Protein AF-A0A257RHL5-F1 (afdb_monomer)

Solvent-accessible surface area (backbone atoms only — not comparable to full-atom values): 8278 Å² total; per-residue (Å²): 122,71,71,65,56,57,58,52,54,55,53,55,52,57,60,58,59,54,59,62,61,67,46,46,64,57,52,48,50,58,66,64,52,65,95,52,102,82,65,62,57,74,80,52,52,88,47,74,64,45,45,52,52,38,52,51,51,53,49,52,54,50,54,51,48,66,54,49,52,60,54,51,50,54,49,52,49,50,56,67,56,67,31,90,92,46,96,53,95,79,71,92,79,78,81,83,51,71,72,58,49,51,52,67,51,46,54,56,51,54,52,50,54,54,50,50,52,54,49,56,55,48,54,54,46,67,28,87,91,62,44,59,65,75,74,77,119

Mean predicted aligned error: 13.71 Å

Foldseek 3Di:
DVVVVVVVVVVVVVVVVVVVVVCVVVVVVVVVVPPDPPPCCLCVQPDLLSVLSNVLVVVVVVLVCVLCVVVVVVVVCVCVAPDPVDPDDDDPPPDDDPVVVCVVVVSVVVSVVVVVVSVVVSCQCNPPVDHPSVVPD

pLDDT: mean 77.29, std 13.41, range [47.09, 94.44]

Radius of gyration: 25.91 Å; Cα contacts (8 Å, |Δi|>4): 36; chains: 1; bounding box: 52×20×88 Å

Secondary structure (DSSP, 8-state):
-HHHHHHHHHHHHHHHHHHHHTTHHHHHHHHHS-S-TT--TTTS--SHHHHHHHHHHHHHHHHHHHHHHHHHHHHHHHHHHS-TTS-----TT----HHHHHHHHHHHHHHHHHHHHHHHHHHHHS-TTS-TTTS--

Structure (mmCIF, N/CA/C/O backbone):
data_AF-A0A257RHL5-F1
#
_entry.id   AF-A0A257RHL5-F1
#
loop_
_atom_site.group_PDB
_atom_site.id
_atom_site.type_symbol
_atom_site.label_atom_id
_atom_site.label_alt_id
_atom_site.label_comp_id
_atom_site.label_asym_id
_atom_site.label_entity_id
_atom_site.label_seq_id
_atom_site.pdbx_PDB_ins_code
_atom_site.Cartn_x
_atom_site.Cartn_y
_atom_site.Cartn_z
_atom_site.occupancy
_atom_site.B_iso_or_equiv
_atom_site.auth_seq_id
_atom_site.auth_comp_id
_atom_site.auth_asym_id
_atom_site.auth_atom_id
_atom_site.pdbx_PDB_model_num
ATOM 1 N N . MET A 1 1 ? 12.715 -10.938 57.419 1.00 56.38 1 MET A N 1
ATOM 2 C CA . MET A 1 1 ? 13.508 -9.875 56.751 1.00 56.38 1 MET A CA 1
ATOM 3 C C . MET A 1 1 ? 14.311 -10.375 55.539 1.00 56.38 1 MET A C 1
ATOM 5 O O . MET A 1 1 ? 14.366 -9.670 54.542 1.00 56.38 1 MET A O 1
ATOM 9 N N . ILE A 1 2 ? 14.862 -11.597 55.560 1.00 54.56 2 ILE A N 1
ATOM 10 C CA . ILE A 1 2 ? 15.719 -12.144 54.482 1.00 54.56 2 ILE A CA 1
ATOM 11 C C . ILE A 1 2 ? 14.941 -12.505 53.188 1.00 54.56 2 ILE A C 1
ATOM 13 O O . ILE A 1 2 ? 15.461 -12.333 52.089 1.00 54.56 2 ILE A O 1
ATOM 17 N N . ALA A 1 3 ? 13.667 -12.911 53.280 1.00 54.69 3 ALA A N 1
ATOM 18 C CA . ALA A 1 3 ? 12.858 -13.312 52.114 1.00 54.69 3 ALA A CA 1
ATOM 19 C C . ALA A 1 3 ? 12.459 -12.151 51.172 1.00 54.69 3 ALA A C 1
ATOM 21 O O . ALA A 1 3 ? 12.330 -12.341 49.965 1.00 54.69 3 ALA A O 1
ATOM 22 N N . ILE A 1 4 ? 12.313 -10.930 51.700 1.00 56.59 4 ILE A N 1
ATOM 23 C CA . ILE A 1 4 ? 11.889 -9.749 50.921 1.00 56.59 4 ILE A CA 1
ATOM 24 C C . ILE A 1 4 ? 13.047 -9.227 50.044 1.00 56.59 4 ILE A C 1
ATOM 26 O O . ILE A 1 4 ? 12.828 -8.733 48.938 1.00 56.59 4 ILE A O 1
ATOM 30 N N . LEU A 1 5 ? 14.295 -9.408 50.495 1.00 58.12 5 LEU A N 1
ATOM 31 C CA . LEU A 1 5 ? 15.512 -9.023 49.766 1.00 58.12 5 LEU A CA 1
ATOM 32 C C . LEU A 1 5 ? 15.773 -9.904 48.529 1.00 58.12 5 LEU A C 1
ATOM 34 O O . LEU A 1 5 ? 16.202 -9.396 47.493 1.00 58.12 5 LEU A O 1
ATOM 38 N N . GLN A 1 6 ? 15.442 -11.196 48.591 1.00 58.38 6 GLN A N 1
ATOM 39 C CA . GLN A 1 6 ? 15.621 -12.139 47.475 1.00 58.38 6 GLN A CA 1
ATOM 40 C C . GLN A 1 6 ? 14.644 -11.880 46.313 1.00 58.38 6 GLN A C 1
ATOM 42 O O . GLN A 1 6 ? 15.018 -11.976 45.141 1.00 58.38 6 GLN A O 1
ATOM 47 N N . LEU A 1 7 ? 13.401 -11.493 46.620 1.00 57.69 7 LEU A N 1
ATOM 48 C CA . LEU A 1 7 ? 12.383 -11.188 45.606 1.00 57.69 7 LEU A CA 1
ATOM 49 C C . LEU A 1 7 ? 12.680 -9.882 44.860 1.00 57.69 7 LEU A C 1
ATOM 51 O O . LEU A 1 7 ? 12.508 -9.809 43.642 1.00 57.69 7 LEU A O 1
ATOM 55 N N . ARG A 1 8 ? 13.202 -8.873 45.566 1.00 56.66 8 ARG A N 1
ATOM 56 C CA . ARG A 1 8 ? 13.597 -7.596 44.960 1.00 56.66 8 ARG A CA 1
ATOM 57 C C . ARG A 1 8 ? 14.805 -7.751 44.029 1.00 56.66 8 ARG A C 1
ATOM 59 O O . ARG A 1 8 ? 14.764 -7.270 42.901 1.00 56.66 8 ARG A O 1
ATOM 66 N N . HIS A 1 9 ? 15.807 -8.538 44.425 1.00 52.72 9 HIS A N 1
ATOM 67 C CA . HIS A 1 9 ? 16.987 -8.801 43.595 1.00 52.72 9 HIS A CA 1
ATOM 68 C C . HIS A 1 9 ? 16.662 -9.573 42.295 1.00 52.72 9 HIS A C 1
ATOM 70 O O . HIS A 1 9 ? 17.236 -9.288 41.241 1.00 52.72 9 HIS A O 1
ATOM 76 N N . ARG A 1 10 ? 15.691 -10.506 42.313 1.00 57.03 10 ARG A N 1
ATOM 77 C CA . ARG A 1 10 ? 15.211 -11.178 41.083 1.00 57.03 10 ARG A CA 1
ATOM 78 C C . ARG A 1 10 ? 14.494 -10.226 40.118 1.00 57.03 10 ARG A C 1
ATOM 80 O O . ARG A 1 10 ? 14.669 -10.357 38.904 1.00 57.03 10 ARG A O 1
ATOM 87 N N . ALA A 1 11 ? 13.717 -9.273 40.634 1.00 54.94 11 ALA A N 1
ATOM 88 C CA . ALA A 1 11 ? 13.010 -8.287 39.816 1.00 54.94 11 ALA A CA 1
ATOM 89 C C . ALA A 1 11 ? 13.977 -7.295 39.137 1.00 54.94 11 ALA A C 1
ATOM 91 O O . ALA A 1 11 ? 13.811 -6.973 37.957 1.00 54.94 11 ALA A O 1
ATOM 92 N N . ASP A 1 12 ? 15.035 -6.880 39.839 1.00 54.09 12 ASP A N 1
ATOM 93 C CA . ASP A 1 12 ? 16.049 -5.962 39.306 1.00 54.09 12 ASP A CA 1
ATOM 94 C C . ASP A 1 12 ? 16.937 -6.612 38.228 1.00 54.09 12 ASP A C 1
ATOM 96 O O . ASP A 1 12 ? 17.341 -5.946 37.269 1.00 54.09 12 ASP A O 1
ATOM 100 N N . PHE A 1 13 ? 17.187 -7.924 38.313 1.00 56.88 13 PHE A N 1
ATOM 101 C CA . PHE A 1 13 ? 17.924 -8.663 37.281 1.00 56.88 13 PHE A CA 1
ATOM 102 C C . PHE A 1 13 ? 17.140 -8.791 35.964 1.00 56.88 13 PHE A C 1
ATOM 104 O O . PHE A 1 13 ? 17.688 -8.548 34.885 1.00 56.88 13 PHE A O 1
ATOM 111 N N . MET A 1 14 ? 15.839 -9.096 36.036 1.00 56.75 14 MET A N 1
ATOM 112 C CA . MET A 1 14 ? 14.961 -9.139 34.855 1.00 56.75 14 MET A CA 1
ATOM 113 C C . MET A 1 14 ? 14.808 -7.757 34.198 1.00 56.75 14 MET A C 1
ATOM 115 O O . MET A 1 14 ? 14.739 -7.652 32.973 1.00 56.75 14 MET A O 1
ATOM 119 N N . ARG A 1 15 ? 14.836 -6.673 34.986 1.00 59.56 15 ARG A N 1
ATOM 120 C CA . ARG A 1 15 ? 14.746 -5.291 34.484 1.00 59.56 15 ARG A CA 1
ATOM 121 C C . ARG A 1 15 ? 15.999 -4.841 33.720 1.00 59.56 15 ARG A C 1
ATOM 123 O O . ARG A 1 15 ? 15.882 -4.072 32.768 1.00 59.56 15 ARG A O 1
ATOM 130 N N . ARG A 1 16 ? 17.185 -5.345 34.089 1.00 54.00 16 ARG A N 1
ATOM 131 C CA . ARG A 1 16 ? 18.469 -5.035 33.424 1.00 54.00 16 ARG A CA 1
ATOM 132 C C . ARG A 1 16 ? 18.675 -5.807 32.113 1.00 54.00 16 ARG A C 1
ATOM 134 O O . ARG A 1 16 ? 19.255 -5.254 31.182 1.00 54.00 16 ARG A O 1
ATOM 141 N N . ARG A 1 17 ? 18.133 -7.027 31.982 1.00 55.09 17 ARG A N 1
ATOM 142 C CA . ARG A 1 17 ? 18.184 -7.817 30.729 1.00 55.09 17 ARG A CA 1
ATOM 143 C C . ARG A 1 17 ? 17.308 -7.255 29.596 1.00 55.09 17 ARG A C 1
ATOM 145 O O . ARG A 1 17 ? 17.635 -7.441 28.429 1.00 55.09 17 ARG A O 1
ATOM 152 N N . CYS A 1 18 ? 16.258 -6.494 29.918 1.00 54.09 18 CYS A N 1
ATOM 153 C CA . CYS A 1 18 ? 15.406 -5.809 28.933 1.00 54.09 18 CYS A CA 1
ATOM 154 C C . CYS A 1 18 ? 16.079 -4.625 28.212 1.00 54.09 18 CYS A C 1
ATOM 156 O O . CYS A 1 18 ? 15.573 -4.189 27.181 1.00 54.09 18 CYS A O 1
ATOM 158 N N . GLY A 1 19 ? 17.192 -4.083 28.723 1.00 57.03 19 GLY A N 1
ATOM 159 C CA . GLY A 1 19 ? 17.893 -2.959 28.084 1.00 57.03 19 GLY A CA 1
ATOM 160 C C . GLY A 1 19 ? 18.585 -3.354 26.776 1.00 57.03 19 GLY A C 1
ATOM 161 O O . GLY A 1 19 ? 18.489 -2.637 25.786 1.00 57.03 19 GLY A O 1
ATOM 162 N N . TRP A 1 20 ? 19.206 -4.537 26.750 1.00 58.25 20 TRP A N 1
ATOM 163 C CA . TRP A 1 20 ? 19.863 -5.087 25.559 1.00 58.25 20 TRP A CA 1
ATOM 164 C C . TRP A 1 20 ? 18.865 -5.577 24.499 1.00 58.25 20 TRP A C 1
ATOM 166 O O . TRP A 1 20 ? 19.109 -5.410 23.308 1.00 58.25 20 TRP A O 1
ATOM 176 N N . LEU A 1 21 ? 17.691 -6.082 24.906 1.00 63.66 21 LEU A N 1
ATOM 177 C CA . LEU A 1 21 ? 16.620 -6.448 23.966 1.00 63.66 21 LEU A CA 1
ATOM 178 C C . LEU A 1 21 ? 16.022 -5.241 23.218 1.00 63.66 21 LEU A C 1
ATOM 180 O O . LEU A 1 21 ? 15.467 -5.418 22.138 1.00 63.66 21 LEU A O 1
ATOM 184 N N . ARG A 1 22 ? 16.147 -4.015 23.747 1.00 65.44 22 ARG A N 1
ATOM 185 C CA . ARG A 1 22 ? 15.687 -2.789 23.062 1.00 65.44 22 ARG A CA 1
ATOM 186 C C . ARG A 1 22 ? 16.585 -2.368 21.900 1.00 65.44 22 ARG A C 1
ATOM 188 O O . ARG A 1 22 ? 16.122 -1.651 21.022 1.00 65.44 22 ARG A O 1
ATOM 195 N N . LEU A 1 23 ? 17.842 -2.815 21.887 1.00 70.56 23 LEU A N 1
ATOM 196 C CA . LEU A 1 23 ? 18.796 -2.557 20.803 1.00 70.56 23 LEU A CA 1
ATOM 197 C C . LEU A 1 23 ? 18.750 -3.642 19.721 1.00 70.56 23 LEU A C 1
ATOM 199 O O . LEU A 1 23 ? 19.196 -3.401 18.605 1.00 70.56 23 LEU A O 1
ATOM 203 N N . LEU A 1 24 ? 18.154 -4.800 20.024 1.00 79.19 24 LEU A N 1
ATOM 204 C CA . LEU A 1 24 ? 17.931 -5.892 19.080 1.00 79.19 24 LEU A CA 1
ATOM 205 C C . LEU A 1 24 ? 17.251 -5.445 17.769 1.00 79.19 24 LEU A C 1
ATOM 207 O O . LEU A 1 24 ? 17.784 -5.789 16.721 1.00 79.19 24 LEU A O 1
ATOM 211 N N . PRO A 1 25 ? 16.149 -4.660 17.760 1.00 78.62 25 PRO A N 1
ATOM 212 C CA . PRO A 1 25 ? 15.541 -4.212 16.505 1.00 78.62 25 PRO A CA 1
ATOM 213 C C . PRO A 1 25 ? 16.447 -3.262 15.715 1.00 78.62 25 PRO A C 1
ATOM 215 O O . PRO A 1 25 ? 16.432 -3.298 14.491 1.00 78.62 25 PRO A O 1
ATOM 218 N N . LEU A 1 26 ? 17.267 -2.448 16.391 1.00 76.31 26 LEU A N 1
ATOM 219 C CA . LEU A 1 26 ? 18.197 -1.519 15.743 1.00 76.31 26 LEU A CA 1
ATOM 220 C C . LEU A 1 26 ? 19.398 -2.256 15.134 1.00 76.31 26 LEU A C 1
ATOM 222 O O . LEU A 1 26 ? 19.813 -1.948 14.022 1.00 76.31 26 LEU A O 1
ATOM 226 N N . ALA A 1 27 ? 19.910 -3.273 15.830 1.00 78.50 27 ALA A N 1
ATOM 227 C CA . ALA A 1 27 ? 20.927 -4.177 15.309 1.00 78.50 27 ALA A CA 1
ATOM 228 C C . ALA A 1 27 ? 20.382 -5.004 14.135 1.00 78.50 27 ALA A C 1
ATOM 230 O O . ALA A 1 27 ? 21.065 -5.145 13.126 1.00 78.50 27 ALA A O 1
ATOM 231 N N . LEU A 1 28 ? 19.135 -5.484 14.223 1.00 77.94 28 LEU A N 1
ATOM 232 C CA . LEU A 1 28 ? 18.470 -6.197 13.132 1.00 77.94 28 LEU A CA 1
ATOM 233 C C . LEU A 1 28 ? 18.269 -5.288 11.914 1.00 77.94 28 LEU A C 1
ATOM 235 O O . LEU A 1 28 ? 18.526 -5.728 10.806 1.00 77.94 28 LEU A O 1
ATOM 239 N N . LEU A 1 29 ? 17.879 -4.022 12.108 1.00 75.06 29 LEU A N 1
ATOM 240 C CA . LEU A 1 29 ? 17.774 -3.011 11.047 1.00 75.06 29 LEU A CA 1
ATOM 241 C C . LEU A 1 29 ? 19.133 -2.691 10.409 1.00 75.06 29 LEU A C 1
ATOM 243 O O . LEU A 1 29 ? 19.194 -2.524 9.197 1.00 75.06 29 LEU A O 1
ATOM 247 N N . ALA A 1 30 ? 20.215 -2.652 11.191 1.00 73.19 30 ALA A N 1
ATOM 248 C CA . ALA A 1 30 ? 21.577 -2.470 10.682 1.00 73.19 30 ALA A CA 1
ATOM 249 C C . ALA A 1 30 ? 22.109 -3.714 9.937 1.00 73.19 30 ALA A C 1
ATOM 251 O O . ALA A 1 30 ? 22.899 -3.596 9.006 1.00 73.19 30 ALA A O 1
ATOM 252 N N . LEU A 1 31 ? 21.652 -4.911 10.316 1.00 70.56 31 LEU A N 1
ATOM 253 C CA . LEU A 1 31 ? 21.904 -6.161 9.589 1.00 70.56 31 LEU A CA 1
ATOM 254 C C . LEU A 1 31 ? 21.032 -6.275 8.322 1.00 70.56 31 LEU A C 1
ATOM 256 O O . LEU A 1 31 ? 21.464 -6.871 7.339 1.00 70.56 31 LEU A O 1
ATOM 260 N N . LEU A 1 32 ? 19.826 -5.691 8.330 1.00 66.62 32 LEU A N 1
ATOM 261 C CA . LEU A 1 32 ? 18.912 -5.627 7.182 1.00 66.62 32 LEU A CA 1
ATOM 262 C C . LEU A 1 32 ? 19.253 -4.490 6.210 1.00 66.62 32 LEU A C 1
ATOM 264 O O . LEU A 1 32 ? 18.862 -4.553 5.043 1.00 66.62 32 LEU A O 1
ATOM 268 N N . SER A 1 33 ? 19.984 -3.461 6.654 1.00 67.06 33 SER A N 1
ATOM 269 C CA . SER A 1 33 ? 20.619 -2.493 5.763 1.00 67.06 33 SER A CA 1
ATOM 270 C C . SER A 1 33 ? 21.769 -3.199 5.056 1.00 67.06 33 SER A C 1
ATOM 272 O O . SER A 1 33 ? 22.909 -3.166 5.514 1.00 67.06 33 SER A O 1
ATOM 274 N N . GLY A 1 34 ? 21.439 -3.924 3.984 1.00 59.66 34 GLY A N 1
ATOM 275 C CA . GLY A 1 34 ? 22.384 -4.725 3.217 1.00 59.66 34 GLY A CA 1
ATOM 276 C C . GLY A 1 34 ? 23.665 -3.941 2.955 1.00 59.66 34 GLY A C 1
ATOM 277 O O . GLY A 1 34 ? 23.627 -2.850 2.386 1.00 59.66 34 GLY A O 1
ATOM 278 N N . CYS A 1 35 ? 24.800 -4.474 3.407 1.00 65.81 35 CYS A N 1
ATOM 279 C CA . CYS A 1 35 ? 26.110 -3.879 3.185 1.00 65.81 35 CYS A CA 1
ATOM 280 C C . CYS A 1 35 ? 26.380 -3.754 1.682 1.00 65.81 35 CYS A C 1
ATOM 282 O O . CYS A 1 35 ? 26.895 -4.680 1.066 1.00 65.81 35 CYS A O 1
ATOM 284 N N . SER A 1 36 ? 26.036 -2.621 1.074 1.00 53.19 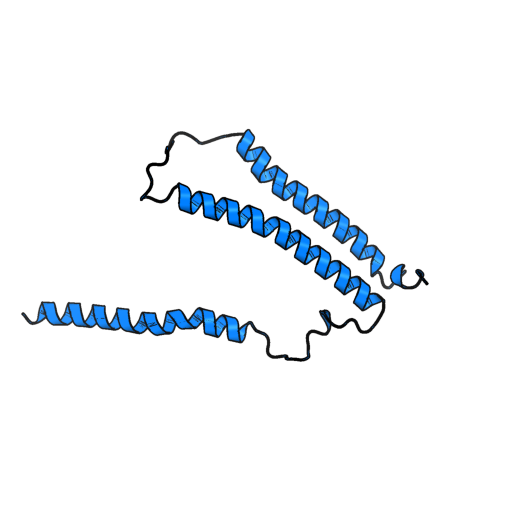36 SER A N 1
ATOM 285 C CA . SER A 1 36 ? 26.554 -2.244 -0.238 1.00 53.19 36 SER A CA 1
ATOM 286 C C . SER A 1 36 ? 26.264 -0.779 -0.549 1.00 53.19 36 SER A C 1
ATOM 288 O O . SER A 1 36 ? 25.275 -0.433 -1.187 1.00 53.19 36 SER A O 1
ATOM 290 N N . GLY A 1 37 ? 27.205 0.100 -0.208 1.00 59.41 37 GLY A N 1
ATOM 291 C CA . GLY A 1 37 ? 27.240 1.479 -0.709 1.00 59.41 37 GLY A CA 1
ATOM 292 C C . GLY A 1 37 ? 27.430 1.606 -2.234 1.00 59.41 37 GLY A C 1
ATOM 293 O O . GLY A 1 37 ? 27.832 2.666 -2.690 1.00 59.41 37 GLY A O 1
ATOM 294 N N . HIS A 1 38 ? 27.197 0.544 -3.026 1.00 51.81 38 HIS A N 1
ATOM 295 C CA . HIS A 1 38 ? 27.431 0.523 -4.477 1.00 51.81 38 HIS A CA 1
ATOM 296 C C . HIS A 1 38 ? 26.723 -0.622 -5.260 1.00 51.81 38 HIS A C 1
ATOM 298 O O . HIS A 1 38 ? 26.970 -0.773 -6.453 1.00 51.81 38 HIS A O 1
ATOM 304 N N . GLN A 1 39 ? 25.878 -1.482 -4.657 1.00 55.78 39 GLN A N 1
ATOM 305 C CA . GLN A 1 39 ? 25.363 -2.692 -5.353 1.00 55.78 39 GLN A CA 1
ATOM 306 C C . GLN A 1 39 ? 23.841 -2.815 -5.492 1.00 55.78 39 GLN A C 1
ATOM 308 O O . GLN A 1 39 ? 23.342 -3.894 -5.807 1.00 55.78 39 GLN A O 1
ATOM 313 N N . LEU A 1 40 ? 23.083 -1.719 -5.410 1.00 64.31 40 LEU A N 1
ATOM 314 C CA . LEU A 1 40 ? 21.722 -1.721 -5.957 1.00 64.31 40 LEU A CA 1
ATOM 315 C C . LEU A 1 40 ? 21.779 -1.561 -7.488 1.00 64.31 40 LEU A C 1
ATOM 317 O O . LEU A 1 40 ? 21.347 -0.545 -8.030 1.00 64.31 40 LEU A O 1
ATOM 321 N N . ARG A 1 41 ? 22.291 -2.580 -8.201 1.00 65.94 41 ARG A N 1
ATOM 322 C CA . ARG A 1 41 ? 22.213 -2.664 -9.681 1.00 65.94 41 ARG A CA 1
ATOM 323 C C . ARG A 1 41 ? 20.766 -2.617 -10.179 1.00 65.94 41 ARG A C 1
ATOM 325 O O . ARG A 1 41 ? 20.505 -2.200 -11.293 1.00 65.94 41 ARG A O 1
ATOM 332 N N . LEU A 1 42 ? 19.813 -2.988 -9.326 1.00 67.62 42 LEU A N 1
ATOM 333 C CA . LEU A 1 42 ? 18.382 -2.852 -9.596 1.00 67.62 42 LEU A CA 1
ATOM 334 C C . LEU A 1 42 ? 17.937 -1.388 -9.762 1.00 67.62 42 LEU A C 1
ATOM 336 O O . LEU A 1 42 ? 16.966 -1.146 -10.468 1.00 67.62 42 LEU A O 1
ATOM 340 N N . LEU A 1 43 ? 18.620 -0.429 -9.118 1.00 74.50 43 LEU A N 1
ATOM 341 C CA . LEU A 1 43 ? 18.304 1.007 -9.191 1.00 74.50 43 LEU A CA 1
ATOM 342 C C . LEU A 1 43 ? 19.177 1.766 -10.208 1.00 74.50 43 LEU A C 1
ATOM 344 O O . LEU A 1 43 ? 18.874 2.915 -10.517 1.00 74.50 43 LEU A O 1
ATOM 348 N N . HIS A 1 44 ? 20.225 1.133 -10.744 1.00 79.31 44 HIS A N 1
ATOM 349 C CA . HIS A 1 44 ? 21.078 1.669 -11.810 1.00 79.31 44 HIS A CA 1
ATOM 350 C C . HIS A 1 44 ? 20.924 0.798 -13.064 1.00 79.31 44 HIS A C 1
ATOM 352 O O . HIS A 1 44 ? 21.596 -0.225 -13.183 1.00 79.31 44 HIS A O 1
ATOM 358 N N . PRO A 1 45 ? 20.001 1.146 -13.977 1.00 78.12 45 PRO A N 1
ATOM 359 C CA . PRO A 1 45 ? 19.688 0.292 -15.111 1.00 78.12 45 PRO A CA 1
ATOM 360 C C . PRO A 1 45 ? 20.783 0.348 -16.185 1.00 78.12 45 PRO A C 1
ATOM 362 O O . PRO A 1 45 ? 20.877 1.313 -16.941 1.00 78.12 45 PRO A O 1
ATOM 365 N N . ASP A 1 46 ? 21.542 -0.736 -16.322 1.00 77.81 46 ASP A N 1
ATOM 366 C CA . ASP A 1 46 ? 22.514 -0.931 -17.403 1.00 77.81 46 ASP A CA 1
ATOM 367 C C . ASP A 1 46 ? 21.807 -1.502 -18.656 1.00 77.81 46 ASP A C 1
ATOM 369 O O . ASP A 1 46 ? 21.930 -2.680 -18.992 1.00 77.81 46 ASP A O 1
ATOM 373 N N . GLY A 1 47 ? 20.984 -0.682 -19.326 1.00 82.75 47 GLY A N 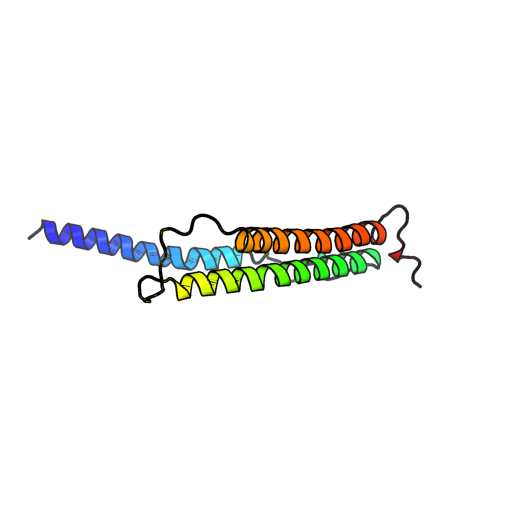1
ATOM 374 C CA . GLY A 1 47 ? 20.345 -1.010 -20.614 1.00 82.75 47 GLY A CA 1
ATOM 375 C C . GLY A 1 47 ? 18.835 -0.711 -20.711 1.00 82.75 47 GLY A C 1
ATOM 376 O O . GLY A 1 47 ? 18.169 -0.481 -19.700 1.00 82.75 47 GLY A O 1
ATOM 377 N N . PRO A 1 48 ? 18.249 -0.729 -21.929 1.00 79.44 48 PRO A N 1
ATOM 378 C CA . PRO A 1 48 ? 16.851 -0.329 -22.160 1.00 79.44 48 PRO A CA 1
ATOM 379 C C . PRO A 1 48 ? 15.822 -1.267 -21.503 1.00 79.44 48 PRO A C 1
ATOM 381 O O . PRO A 1 48 ? 14.778 -0.821 -21.021 1.00 79.44 48 PRO A O 1
ATOM 384 N N . ILE A 1 49 ? 16.131 -2.565 -21.428 1.00 80.25 49 ILE A N 1
ATOM 385 C CA . ILE A 1 49 ? 15.277 -3.564 -20.769 1.00 80.25 49 ILE A CA 1
ATOM 386 C C . ILE A 1 49 ? 15.332 -3.373 -19.246 1.00 80.25 49 ILE A C 1
ATOM 388 O O . ILE A 1 49 ? 14.290 -3.311 -18.599 1.00 80.25 49 ILE A O 1
ATOM 392 N N . ALA A 1 50 ? 16.531 -3.173 -18.684 1.00 82.00 50 ALA A N 1
ATOM 393 C CA . ALA A 1 50 ? 16.717 -2.901 -17.258 1.00 82.00 50 ALA A CA 1
ATOM 394 C C . ALA A 1 50 ? 15.991 -1.618 -16.813 1.00 82.00 50 ALA A C 1
ATOM 396 O O . ALA A 1 50 ? 15.375 -1.592 -15.747 1.00 82.00 50 ALA A O 1
ATOM 397 N N . ALA A 1 51 ? 15.987 -0.577 -17.653 1.00 83.19 51 ALA A N 1
ATOM 398 C CA . ALA A 1 51 ? 15.268 0.666 -17.379 1.00 83.19 51 ALA A CA 1
ATOM 399 C C . ALA A 1 51 ? 13.743 0.466 -17.329 1.00 83.19 51 ALA A C 1
ATOM 401 O O . ALA A 1 51 ? 13.064 1.056 -16.486 1.00 83.19 51 ALA A O 1
ATOM 402 N N . THR A 1 52 ? 13.202 -0.387 -18.201 1.00 83.56 52 THR A N 1
ATOM 403 C CA . THR A 1 52 ? 11.766 -0.705 -18.221 1.00 83.56 52 THR A CA 1
ATOM 404 C C . THR A 1 52 ? 11.366 -1.535 -17.000 1.00 83.56 52 THR A C 1
ATO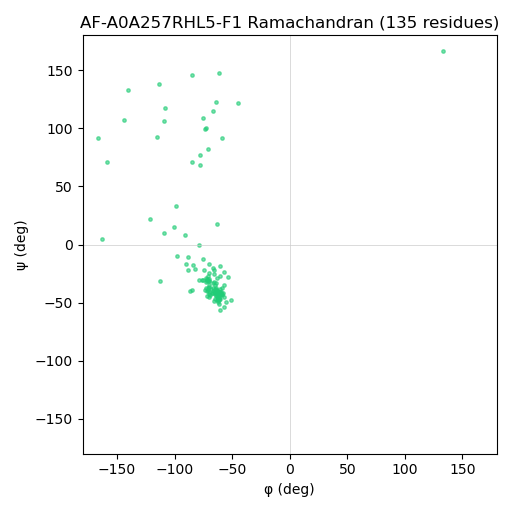M 406 O O . THR A 1 52 ? 10.369 -1.219 -16.352 1.00 83.56 52 THR A O 1
ATOM 409 N N . SER A 1 53 ? 12.181 -2.523 -16.617 1.00 84.31 53 SER A N 1
ATOM 410 C CA . SER A 1 53 ? 11.969 -3.317 -15.400 1.00 84.31 53 SER A CA 1
ATOM 411 C C . SER A 1 53 ? 12.002 -2.463 -14.130 1.00 84.31 53 SER A C 1
ATOM 413 O O . SER A 1 53 ? 11.150 -2.631 -13.263 1.00 84.31 53 SER A O 1
ATOM 415 N N . LEU A 1 54 ? 12.930 -1.502 -14.028 1.00 88.38 54 LEU A N 1
ATOM 416 C CA . LEU A 1 54 ? 12.987 -0.571 -12.895 1.00 88.38 54 LEU A CA 1
ATOM 417 C C . LEU A 1 54 ? 11.706 0.264 -12.800 1.00 88.38 54 LEU A C 1
ATOM 419 O O . LEU A 1 54 ? 11.138 0.388 -11.716 1.00 88.38 54 LEU A O 1
ATOM 423 N N . ARG A 1 55 ? 11.219 0.807 -13.925 1.00 87.56 55 ARG A N 1
ATOM 424 C CA . ARG A 1 55 ? 9.970 1.588 -13.953 1.00 87.56 55 ARG A CA 1
ATOM 425 C C . ARG A 1 55 ? 8.776 0.773 -13.460 1.00 87.56 55 ARG A C 1
ATOM 427 O O . ARG A 1 55 ? 7.998 1.291 -12.667 1.00 87.56 55 ARG A O 1
ATOM 434 N N . LEU A 1 56 ? 8.655 -0.482 -13.891 1.00 87.81 56 LEU A N 1
ATOM 435 C CA . LEU A 1 56 ? 7.598 -1.387 -13.430 1.00 87.81 56 LEU A CA 1
ATOM 436 C C . LEU A 1 56 ? 7.708 -1.656 -11.921 1.00 87.81 56 LEU A C 1
ATOM 438 O O . LEU A 1 56 ? 6.723 -1.496 -11.207 1.00 87.81 56 LEU A O 1
ATOM 442 N N . SER A 1 57 ? 8.911 -1.937 -11.412 1.00 89.25 57 SER A N 1
ATOM 443 C CA . SER A 1 57 ? 9.143 -2.134 -9.973 1.00 89.25 57 SER A CA 1
ATOM 444 C C . SER A 1 57 ? 8.789 -0.901 -9.136 1.00 89.25 57 SER A C 1
ATOM 446 O O . SER A 1 57 ? 8.203 -1.027 -8.063 1.00 89.25 57 SER A O 1
ATOM 448 N N . VAL A 1 58 ? 9.122 0.304 -9.611 1.00 90.75 58 VAL A N 1
ATOM 449 C CA . VAL A 1 58 ? 8.766 1.556 -8.921 1.00 90.75 58 VAL A CA 1
ATOM 450 C C . VAL A 1 58 ? 7.250 1.748 -8.884 1.00 90.75 58 VAL A C 1
ATOM 452 O O . VAL A 1 58 ? 6.719 2.146 -7.848 1.00 90.75 58 VAL A O 1
ATOM 455 N N . ILE A 1 59 ? 6.554 1.443 -9.983 1.00 89.62 59 ILE A N 1
ATOM 456 C CA . ILE A 1 59 ? 5.089 1.510 -10.051 1.00 89.62 59 ILE A CA 1
ATOM 457 C C . ILE A 1 59 ? 4.464 0.530 -9.049 1.00 89.62 59 ILE A C 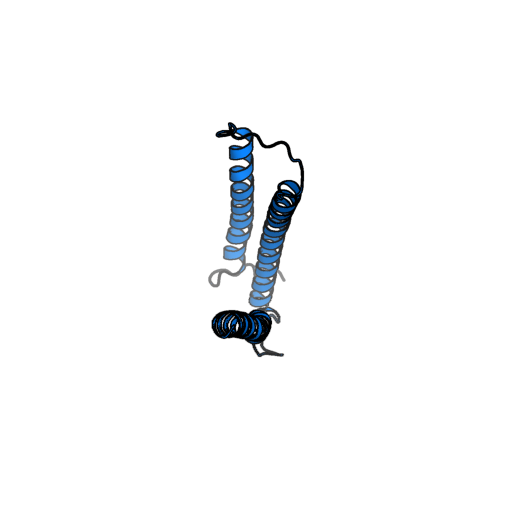1
ATOM 459 O O . ILE A 1 59 ? 3.613 0.945 -8.264 1.00 89.62 59 ILE A O 1
ATOM 463 N N . ASP A 1 60 ? 4.921 -0.722 -9.003 1.00 88.44 60 ASP A N 1
ATOM 464 C CA . ASP A 1 60 ? 4.394 -1.736 -8.080 1.00 88.44 60 ASP A CA 1
ATOM 465 C C . ASP A 1 60 ? 4.598 -1.345 -6.612 1.00 88.44 60 ASP A C 1
ATOM 467 O O . ASP A 1 60 ? 3.660 -1.412 -5.814 1.00 88.44 60 ASP A O 1
ATOM 471 N N . VAL A 1 61 ? 5.796 -0.872 -6.250 1.00 91.81 61 VAL A N 1
ATOM 472 C CA . VAL A 1 61 ? 6.085 -0.401 -4.885 1.00 91.81 61 VAL A CA 1
ATOM 473 C C . VAL A 1 61 ? 5.197 0.786 -4.517 1.00 91.81 61 VAL A C 1
ATOM 475 O O . VAL A 1 61 ? 4.690 0.849 -3.396 1.00 91.81 61 VAL A O 1
ATOM 478 N N . LEU A 1 62 ? 4.973 1.714 -5.449 1.00 91.31 62 LEU A N 1
ATOM 479 C CA . LEU A 1 62 ? 4.110 2.869 -5.218 1.00 91.31 62 LEU A CA 1
ATOM 480 C C . LEU A 1 62 ? 2.647 2.445 -5.029 1.00 91.31 62 LEU A C 1
ATOM 482 O O . LEU A 1 62 ? 1.996 2.925 -4.101 1.00 91.31 62 LEU A O 1
ATOM 486 N N . ILE A 1 63 ? 2.151 1.498 -5.830 1.00 89.44 63 ILE A N 1
ATOM 487 C CA . ILE A 1 63 ? 0.802 0.935 -5.673 1.00 89.44 63 ILE A CA 1
ATOM 488 C C . ILE A 1 63 ? 0.672 0.222 -4.320 1.00 89.44 63 ILE A C 1
ATOM 490 O O . ILE A 1 63 ? -0.285 0.474 -3.584 1.00 89.44 63 ILE A O 1
ATOM 494 N N . MET A 1 64 ? 1.642 -0.616 -3.944 1.00 90.38 64 MET A N 1
ATOM 495 C CA . MET A 1 64 ? 1.652 -1.285 -2.639 1.00 90.38 64 MET A CA 1
ATOM 496 C C . MET A 1 64 ? 1.662 -0.279 -1.484 1.00 90.38 64 MET A C 1
ATOM 498 O O . MET A 1 64 ? 0.902 -0.434 -0.528 1.00 90.38 64 MET A O 1
ATOM 502 N N . LEU A 1 65 ? 2.461 0.786 -1.582 1.00 92.25 65 LEU A N 1
ATOM 503 C CA . LEU A 1 65 ? 2.501 1.849 -0.579 1.00 92.25 65 LEU A CA 1
ATOM 504 C C . LEU A 1 65 ? 1.142 2.553 -0.451 1.00 92.25 65 LEU A C 1
ATOM 506 O O . LEU A 1 65 ? 0.663 2.764 0.666 1.00 92.25 65 LEU A O 1
ATOM 510 N N . CYS A 1 66 ? 0.495 2.855 -1.580 1.00 90.44 66 CYS A N 1
ATOM 511 C CA . CYS A 1 66 ? -0.845 3.437 -1.615 1.00 90.44 66 CYS A CA 1
ATOM 512 C C . CYS A 1 66 ? -1.909 2.548 -0.961 1.00 90.44 66 CYS A C 1
ATOM 514 O O . CYS A 1 66 ? -2.893 3.086 -0.469 1.00 90.44 66 CYS A O 1
ATOM 516 N N . ILE A 1 67 ? -1.732 1.224 -0.923 1.00 89.62 67 ILE A N 1
ATOM 517 C CA . ILE A 1 67 ? -2.661 0.287 -0.264 1.00 89.62 67 ILE A CA 1
ATOM 518 C C . ILE A 1 67 ? -2.332 0.133 1.230 1.00 89.62 67 ILE A C 1
ATOM 520 O O . ILE A 1 67 ? -3.228 0.088 2.081 1.00 89.62 67 ILE A O 1
ATOM 524 N N . ILE A 1 68 ? -1.046 0.074 1.578 1.00 91.25 68 ILE A N 1
ATOM 525 C CA . ILE A 1 68 ? -0.588 -0.152 2.955 1.00 91.25 68 ILE A CA 1
ATOM 526 C C . ILE A 1 68 ? -0.877 1.060 3.845 1.00 91.25 68 ILE A C 1
ATOM 528 O O . ILE A 1 68 ? -1.379 0.891 4.957 1.00 91.25 68 ILE A O 1
ATOM 532 N N . LEU A 1 69 ? -0.598 2.279 3.371 1.00 93.88 69 LEU A N 1
ATOM 533 C CA . LEU A 1 69 ? -0.808 3.503 4.151 1.00 93.88 69 LEU A CA 1
ATOM 534 C C . LEU A 1 69 ? -2.253 3.689 4.648 1.00 93.88 69 LEU A C 1
ATOM 536 O O . LEU A 1 69 ? -2.427 3.847 5.859 1.00 93.88 69 LEU A O 1
ATOM 540 N N . PRO A 1 70 ? -3.302 3.650 3.803 1.00 89.75 70 PRO A N 1
ATOM 541 C CA . PRO A 1 70 ? -4.673 3.844 4.270 1.00 89.75 70 PRO A CA 1
ATOM 542 C C . PRO A 1 70 ? -5.109 2.737 5.229 1.00 89.75 70 PRO A C 1
ATOM 544 O O . PRO A 1 70 ? -5.738 3.025 6.248 1.00 89.75 70 PRO A O 1
ATOM 547 N N . THR A 1 71 ? -4.720 1.488 4.959 1.00 91.62 71 THR A N 1
ATOM 548 C CA . THR A 1 71 ? -5.040 0.348 5.829 1.00 91.62 71 THR A CA 1
ATOM 549 C C . THR A 1 71 ? -4.378 0.505 7.201 1.00 91.62 71 THR A C 1
ATOM 551 O O . THR A 1 71 ? -5.030 0.344 8.234 1.00 91.62 71 THR A O 1
ATOM 554 N N . GLY A 1 72 ? -3.104 0.907 7.235 1.00 92.94 72 GLY A N 1
ATOM 555 C CA . GLY A 1 72 ? -2.371 1.178 8.471 1.00 92.94 72 GLY A CA 1
ATOM 556 C C . GLY A 1 72 ? -2.962 2.340 9.273 1.00 92.94 72 GLY A C 1
ATOM 557 O O . GLY A 1 72 ? -3.117 2.230 10.490 1.00 92.94 72 GLY A O 1
ATOM 558 N N . ILE A 1 73 ? -3.360 3.425 8.602 1.00 94.44 73 ILE A N 1
ATOM 559 C CA . ILE A 1 73 ? -4.026 4.571 9.239 1.00 94.44 73 ILE A CA 1
ATOM 560 C C . ILE A 1 73 ? -5.362 4.141 9.852 1.00 94.44 73 ILE A C 1
ATOM 562 O O . ILE A 1 73 ? -5.638 4.469 11.007 1.00 94.44 73 ILE A O 1
ATOM 566 N N . PHE A 1 74 ? -6.175 3.374 9.123 1.00 90.06 74 PHE A N 1
ATOM 567 C CA . PHE A 1 74 ? -7.468 2.895 9.612 1.00 90.06 74 PHE A CA 1
ATOM 568 C C . PHE A 1 74 ? -7.326 2.034 10.878 1.00 90.06 74 PHE A C 1
ATOM 570 O O . PHE A 1 74 ? -8.060 2.216 11.858 1.00 90.06 74 PHE A O 1
ATOM 577 N N . VAL A 1 75 ? -6.328 1.148 10.900 1.00 91.75 75 VAL A N 1
ATOM 578 C CA . VAL A 1 75 ? -5.992 0.336 12.077 1.00 91.75 75 VAL A CA 1
ATOM 579 C C . VAL A 1 75 ? -5.500 1.215 13.229 1.00 91.75 75 VAL A C 1
ATOM 581 O O . VAL A 1 75 ? -5.990 1.078 14.351 1.00 91.75 75 VAL A O 1
ATOM 584 N N . ALA A 1 76 ? -4.588 2.155 12.973 1.00 93.81 76 ALA A N 1
ATOM 585 C CA . ALA A 1 76 ? -4.052 3.054 13.996 1.00 93.81 76 ALA A CA 1
ATOM 586 C C . ALA A 1 76 ? -5.150 3.911 14.649 1.00 93.81 76 ALA A C 1
ATOM 588 O O . ALA A 1 76 ? -5.192 4.040 15.877 1.00 93.81 76 ALA A O 1
ATOM 589 N N . ILE A 1 77 ? -6.079 4.441 13.845 1.00 92.19 77 ILE A N 1
ATOM 590 C CA . ILE A 1 77 ? -7.251 5.176 14.334 1.00 92.19 77 ILE A CA 1
ATOM 591 C C . ILE A 1 77 ? -8.112 4.266 15.207 1.00 92.19 77 ILE A C 1
ATOM 593 O O . ILE A 1 77 ? -8.488 4.669 16.307 1.00 92.19 77 ILE A O 1
ATOM 597 N N . SER A 1 78 ? -8.399 3.045 14.754 1.00 86.62 78 SER A N 1
ATOM 598 C CA . SER A 1 78 ? -9.228 2.091 15.498 1.00 86.62 78 SER A CA 1
ATOM 599 C C . SER A 1 78 ? -8.610 1.752 16.860 1.00 86.62 78 SER A C 1
ATOM 601 O O . SER A 1 78 ? -9.277 1.867 17.891 1.00 86.62 78 SER A O 1
ATOM 603 N N . LEU A 1 79 ? -7.309 1.453 16.896 1.00 90.19 79 LEU A N 1
ATOM 604 C CA . LEU A 1 79 ? -6.574 1.177 18.134 1.00 90.19 79 LEU A CA 1
ATOM 605 C C . LEU A 1 79 ? -6.576 2.377 19.091 1.00 90.19 79 LEU A C 1
ATOM 607 O O . LEU A 1 79 ? -6.768 2.221 20.298 1.00 90.19 79 LEU A O 1
ATOM 611 N N . TRP A 1 80 ? -6.396 3.592 18.571 1.00 89.06 80 TRP A N 1
ATOM 612 C CA . TRP A 1 80 ? -6.395 4.800 19.397 1.00 89.06 80 TRP A CA 1
ATOM 613 C C . TRP A 1 80 ? -7.793 5.185 19.900 1.00 89.06 80 TRP A C 1
ATOM 615 O O . TRP A 1 80 ? -7.945 5.647 21.039 1.00 89.06 80 TRP A O 1
ATOM 625 N N . ARG A 1 81 ? -8.823 4.991 19.067 1.00 85.50 81 ARG A N 1
ATOM 626 C CA . ARG A 1 81 ? -10.222 5.343 19.347 1.00 85.50 81 ARG A CA 1
ATOM 627 C C . ARG A 1 81 ? -10.855 4.424 20.388 1.00 85.50 81 ARG A C 1
ATOM 629 O O . ARG A 1 81 ? -11.580 4.940 21.241 1.00 85.50 81 ARG A O 1
ATOM 636 N N . PHE A 1 82 ? -10.571 3.122 20.323 1.00 85.31 82 PHE A N 1
ATOM 637 C CA . PHE A 1 82 ? -11.157 2.081 21.179 1.00 85.31 82 PHE A CA 1
ATOM 638 C C . PHE A 1 82 ? -10.242 1.631 22.332 1.00 85.31 82 PHE A C 1
ATOM 640 O O . PHE A 1 82 ? -10.499 0.618 22.977 1.00 85.31 82 PHE A O 1
ATOM 647 N N . ARG A 1 83 ? -9.182 2.389 22.646 1.00 84.62 83 ARG A N 1
ATOM 648 C CA . ARG A 1 83 ? -8.341 2.116 23.823 1.00 84.62 83 ARG A CA 1
ATOM 649 C C . ARG A 1 83 ? -9.145 2.208 25.131 1.00 84.62 83 ARG A C 1
ATOM 651 O O . ARG A 1 83 ? -9.976 3.103 25.278 1.00 84.62 83 ARG A O 1
ATOM 658 N N . ALA A 1 84 ? -8.784 1.395 26.127 1.00 79.69 84 ALA A N 1
ATOM 659 C CA . ALA A 1 84 ? -9.466 1.299 27.429 1.00 79.69 84 ALA A CA 1
ATOM 660 C C . ALA A 1 84 ? -9.647 2.639 28.176 1.00 79.69 84 ALA A C 1
ATOM 662 O O . ALA A 1 84 ? -10.591 2.819 28.935 1.00 79.69 84 ALA A O 1
ATOM 663 N N . ALA A 1 85 ? -8.759 3.609 27.944 1.00 80.38 85 ALA A N 1
ATOM 664 C CA . ALA A 1 85 ? -8.836 4.935 28.554 1.00 80.38 85 ALA A CA 1
ATOM 665 C C . ALA A 1 85 ? -9.854 5.894 27.888 1.00 80.38 85 ALA A C 1
ATOM 667 O O . ALA A 1 85 ? -9.958 7.044 28.312 1.00 80.38 85 AL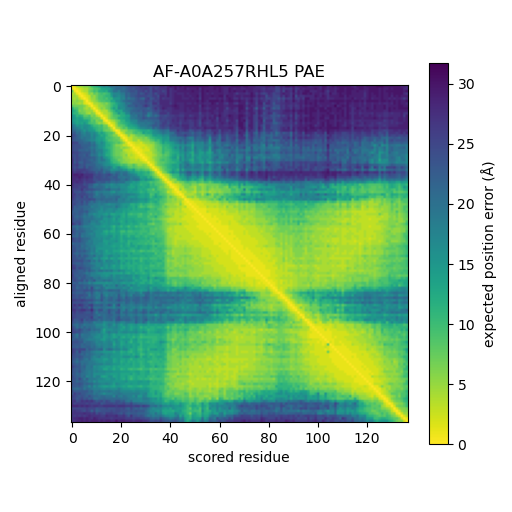A A O 1
ATOM 668 N N . ARG A 1 86 ? -10.571 5.491 26.826 1.00 78.44 86 ARG A N 1
ATOM 669 C CA . ARG A 1 86 ? -11.619 6.301 26.172 1.00 78.44 86 ARG A CA 1
ATOM 670 C C . ARG A 1 86 ? -12.994 5.661 26.353 1.00 78.44 86 ARG A C 1
ATOM 672 O O . ARG A 1 86 ? -13.162 4.468 26.143 1.00 78.44 86 ARG A O 1
ATOM 679 N N . LYS A 1 87 ? -14.005 6.488 26.639 1.00 72.00 87 LYS A N 1
ATOM 680 C CA . LYS A 1 87 ? -15.424 6.099 26.606 1.00 72.00 87 LYS A CA 1
ATOM 681 C C . LYS A 1 87 ? -15.914 6.055 25.151 1.00 72.00 87 LYS A C 1
ATOM 683 O O . LYS A 1 87 ? -16.520 7.005 24.661 1.00 72.00 87 LYS A O 1
ATOM 688 N N . ALA A 1 88 ? -15.558 5.004 24.418 1.00 80.06 88 ALA A N 1
ATOM 689 C CA . ALA A 1 88 ? -16.152 4.707 23.116 1.00 80.06 88 ALA A CA 1
ATOM 690 C C . ALA A 1 88 ? -17.451 3.911 23.310 1.00 80.06 88 ALA A C 1
ATOM 692 O O . ALA A 1 88 ? -17.547 3.122 24.244 1.00 80.06 88 ALA A O 1
ATOM 693 N N . SER A 1 89 ? -18.446 4.132 22.446 1.00 77.81 89 SER A N 1
ATOM 694 C CA . SER A 1 89 ? -19.650 3.296 22.428 1.00 77.81 89 SER A CA 1
ATOM 695 C C . SER A 1 89 ? -19.232 1.893 21.982 1.00 77.81 89 SER A C 1
ATOM 697 O O . SER A 1 89 ? -18.684 1.737 20.891 1.00 77.81 89 SER A O 1
ATOM 699 N N . TYR A 1 90 ? -19.375 0.919 22.881 1.00 77.81 90 TYR A N 1
ATOM 700 C CA . TYR A 1 90 ? -19.042 -0.484 22.659 1.00 77.81 90 TYR A CA 1
ATOM 701 C C . TYR A 1 90 ? -20.349 -1.260 22.553 1.00 77.81 90 TYR A C 1
ATOM 703 O O . TYR A 1 90 ? -21.123 -1.279 23.510 1.00 77.81 90 TYR A O 1
ATOM 711 N N . ASP A 1 91 ? -20.592 -1.865 21.395 1.00 78.69 91 ASP A N 1
ATOM 712 C CA . ASP A 1 91 ? -21.761 -2.704 21.156 1.00 78.69 91 ASP A CA 1
ATOM 713 C C . ASP A 1 91 ? -21.322 -4.177 21.058 1.00 78.69 91 ASP A C 1
ATOM 715 O O . ASP A 1 91 ? -20.694 -4.557 20.066 1.00 78.69 91 ASP A O 1
ATOM 719 N N . PRO A 1 92 ? -21.598 -5.012 22.078 1.00 77.69 92 PRO A N 1
ATOM 720 C CA . PRO A 1 92 ? -21.224 -6.425 22.084 1.00 77.69 92 PRO A CA 1
ATOM 721 C C . PRO A 1 92 ? -22.113 -7.308 21.191 1.00 77.69 92 PRO A C 1
ATOM 723 O O . PRO A 1 92 ? -21.765 -8.467 20.975 1.00 77.69 92 PRO A O 1
ATOM 726 N N . GLY A 1 93 ? -23.256 -6.808 20.701 1.00 80.31 93 GLY A N 1
ATOM 727 C CA . GLY A 1 93 ? -24.203 -7.583 19.886 1.00 80.31 93 GLY A CA 1
ATOM 728 C C . GLY A 1 93 ? -23.919 -7.542 18.382 1.00 80.31 93 GLY A C 1
ATOM 729 O O . GLY A 1 93 ? -24.504 -8.307 17.611 1.00 80.31 93 GLY A O 1
ATOM 730 N N . PHE A 1 94 ? -23.016 -6.664 17.947 1.00 76.12 94 PHE A N 1
ATOM 731 C CA . PHE A 1 94 ? -22.689 -6.488 16.540 1.00 76.12 94 PHE A CA 1
ATOM 732 C C . PHE A 1 94 ? -21.861 -7.665 16.010 1.00 76.12 94 PHE A C 1
ATOM 734 O O . PHE A 1 94 ? -20.651 -7.742 16.211 1.00 76.12 94 PHE A O 1
ATOM 741 N N . THR A 1 95 ? -22.528 -8.586 15.319 1.00 78.19 95 THR A N 1
ATOM 742 C CA . THR A 1 95 ? -21.914 -9.814 14.788 1.00 78.19 95 THR A CA 1
ATOM 743 C C . THR A 1 95 ? -21.850 -9.844 13.266 1.00 78.19 95 THR A C 1
ATOM 745 O O . THR A 1 95 ? -20.894 -10.382 12.719 1.00 78.19 95 THR A O 1
ATOM 748 N N . HIS A 1 96 ? -22.802 -9.217 12.569 1.00 81.62 96 HIS A N 1
ATOM 749 C CA . HIS A 1 96 ? -22.825 -9.202 1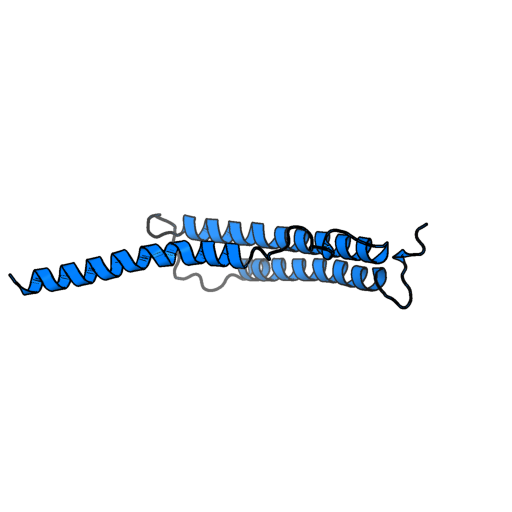1.108 1.00 81.62 96 HIS A CA 1
ATOM 750 C C . HIS A 1 96 ? -23.247 -7.848 10.538 1.00 81.62 96 HIS A C 1
ATOM 752 O O . HIS A 1 96 ? -24.253 -7.258 10.929 1.00 81.62 96 HIS A O 1
ATOM 758 N N . SER A 1 97 ? -22.480 -7.374 9.555 1.00 87.19 97 SER A N 1
ATOM 759 C CA . SER A 1 97 ? -22.826 -6.216 8.736 1.00 87.19 97 SER A CA 1
ATOM 760 C C . SER A 1 97 ? -22.347 -6.428 7.314 1.00 87.19 97 SER A C 1
ATOM 762 O O . SER A 1 97 ? -21.162 -6.288 7.014 1.00 87.19 97 SER A O 1
ATOM 764 N N . VAL A 1 98 ? -23.305 -6.682 6.426 1.00 89.44 98 VAL A N 1
ATOM 765 C CA . VAL A 1 98 ? -23.064 -6.869 4.989 1.00 89.44 98 VAL A CA 1
ATOM 766 C C . VAL A 1 98 ? -22.360 -5.653 4.379 1.00 89.44 98 VAL A C 1
ATOM 768 O O . VAL A 1 98 ? -21.501 -5.792 3.518 1.00 89.44 98 VAL A O 1
ATOM 771 N N . ARG A 1 99 ? -22.660 -4.438 4.861 1.00 89.00 99 ARG A N 1
ATOM 772 C CA . ARG A 1 99 ? -22.010 -3.207 4.378 1.00 89.00 99 ARG A CA 1
ATOM 773 C C . ARG A 1 99 ? -20.515 -3.176 4.696 1.00 89.00 99 ARG A C 1
ATOM 775 O O . ARG A 1 99 ? -19.725 -2.773 3.849 1.00 89.00 99 ARG A O 1
ATOM 782 N N . LEU A 1 100 ? -20.138 -3.585 5.910 1.00 88.38 100 LEU A N 1
ATOM 783 C CA . LEU A 1 100 ? -18.735 -3.627 6.332 1.00 88.38 100 LEU A CA 1
ATOM 784 C C . LEU A 1 100 ? -17.987 -4.751 5.607 1.00 88.38 100 LEU A C 1
ATOM 786 O O . LEU A 1 100 ? -16.847 -4.568 5.192 1.00 88.38 100 LEU A O 1
ATOM 790 N N . GLU A 1 101 ? -18.653 -5.889 5.437 1.00 92.00 101 GLU A N 1
ATOM 791 C CA . GLU A 1 101 ? -18.131 -7.045 4.721 1.00 92.00 101 GLU A CA 1
ATOM 792 C C . GLU A 1 101 ? -17.815 -6.691 3.264 1.00 92.00 101 GLU A C 1
ATOM 794 O O . GLU A 1 101 ? -16.662 -6.765 2.845 1.00 92.00 101 GLU A O 1
ATOM 799 N N . VAL A 1 102 ? -18.785 -6.178 2.507 1.00 93.44 102 VAL A N 1
ATOM 800 C CA . VAL A 1 102 ? -18.562 -5.793 1.1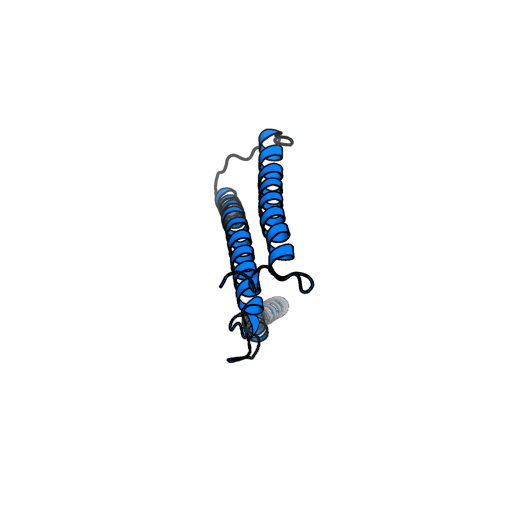05 1.00 93.44 102 VAL A CA 1
ATOM 801 C C . VAL A 1 102 ? -17.457 -4.741 0.972 1.00 93.44 102 VAL A C 1
ATOM 803 O O . VAL A 1 102 ? -16.653 -4.823 0.047 1.00 93.44 102 VAL A O 1
ATOM 806 N N . LEU A 1 103 ? -17.362 -3.783 1.900 1.00 90.25 103 LEU A N 1
ATOM 807 C CA . LEU A 1 103 ? -16.305 -2.770 1.875 1.00 90.25 103 LEU A CA 1
ATOM 808 C C . LEU A 1 103 ? -14.914 -3.382 2.108 1.00 90.25 103 LEU A C 1
ATOM 810 O O . LEU A 1 103 ? -13.986 -3.094 1.351 1.00 90.25 103 LEU A O 1
ATOM 814 N N . MET A 1 104 ? -14.765 -4.228 3.135 1.00 88.75 104 MET A N 1
ATOM 815 C CA . MET A 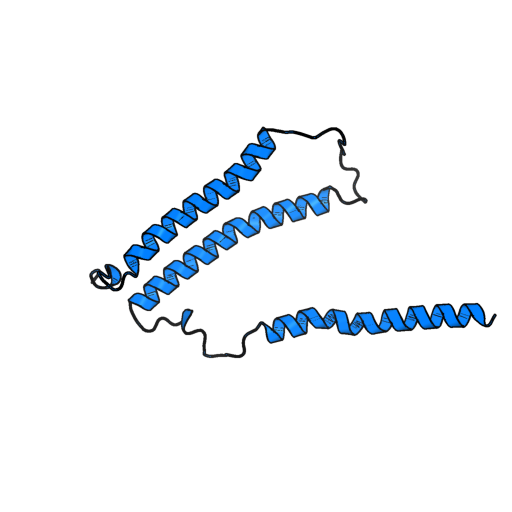1 104 ? -13.468 -4.819 3.480 1.00 88.75 104 MET A CA 1
ATOM 816 C C . MET A 1 104 ? -12.996 -5.851 2.458 1.00 88.75 104 MET A C 1
ATOM 818 O O . MET A 1 104 ? -11.793 -6.031 2.332 1.00 88.75 104 MET A O 1
ATOM 822 N N . TRP A 1 105 ? -13.910 -6.513 1.741 1.00 92.75 105 TRP A N 1
ATOM 823 C CA . TRP A 1 105 ? -13.580 -7.442 0.654 1.00 92.75 105 TRP A CA 1
ATOM 824 C C . TRP A 1 105 ? -13.375 -6.722 -0.682 1.00 92.75 105 TRP A C 1
ATOM 826 O O . TRP A 1 105 ? -12.460 -7.053 -1.438 1.00 92.75 105 TRP A O 1
ATOM 836 N N . GLY A 1 106 ? -14.194 -5.708 -0.964 1.00 91.94 106 GLY A N 1
ATOM 837 C CA . GLY A 1 106 ? -14.163 -4.963 -2.219 1.00 91.94 106 GLY A CA 1
ATOM 838 C C . GLY A 1 106 ? -12.881 -4.155 -2.403 1.00 91.94 106 GLY A C 1
ATOM 839 O O . GLY A 1 106 ? -12.322 -4.150 -3.498 1.00 91.94 106 GLY A O 1
ATOM 840 N N . VAL A 1 107 ? -12.373 -3.522 -1.340 1.00 88.62 107 VAL A N 1
ATOM 841 C CA . VAL A 1 107 ? -11.124 -2.740 -1.405 1.00 88.62 107 VAL A CA 1
ATOM 842 C C . VAL A 1 107 ? -9.912 -3.617 -1.789 1.00 88.62 107 VAL A C 1
ATOM 844 O O . VAL A 1 107 ? -9.237 -3.274 -2.762 1.00 88.62 107 VAL A O 1
ATOM 847 N N . PRO A 1 108 ? -9.640 -4.765 -1.131 1.00 87.31 108 PRO A N 1
ATOM 848 C CA . PRO A 1 108 ? -8.608 -5.708 -1.562 1.00 87.31 108 PRO A CA 1
ATOM 849 C C . PRO A 1 108 ? -8.828 -6.245 -2.974 1.00 87.31 108 PRO A C 1
ATOM 851 O O . PRO A 1 108 ? -7.878 -6.313 -3.750 1.00 87.31 108 PRO A O 1
ATOM 854 N N . PHE A 1 109 ? -10.065 -6.595 -3.335 1.00 94.19 109 PHE A N 1
ATOM 855 C CA . PHE A 1 109 ? -10.358 -7.120 -4.668 1.00 94.19 109 PHE A CA 1
ATOM 856 C C . PHE A 1 109 ? -10.035 -6.100 -5.772 1.00 94.19 109 PHE A C 1
ATOM 858 O O . PHE A 1 109 ? -9.376 -6.434 -6.758 1.00 94.19 109 PHE A O 1
ATOM 865 N N . ALA A 1 110 ? -10.418 -4.834 -5.579 1.00 90.06 110 ALA A N 1
ATOM 866 C CA . ALA A 1 110 ? -10.095 -3.748 -6.502 1.00 90.06 110 ALA A CA 1
ATOM 867 C C . ALA A 1 110 ? -8.579 -3.503 -6.607 1.00 90.06 110 ALA A C 1
ATOM 869 O O . ALA A 1 110 ? -8.060 -3.284 -7.704 1.00 90.06 110 ALA A O 1
ATOM 870 N N . ALA A 1 111 ? -7.855 -3.588 -5.487 1.00 89.44 111 ALA A N 1
ATOM 871 C CA . ALA A 1 111 ? -6.402 -3.461 -5.471 1.00 89.44 111 ALA A CA 1
ATOM 872 C C . ALA A 1 111 ? -5.708 -4.575 -6.277 1.00 89.44 111 ALA A C 1
ATOM 874 O O . ALA A 1 111 ? -4.819 -4.288 -7.082 1.00 89.44 111 ALA A O 1
ATOM 875 N N . VAL A 1 112 ? -6.143 -5.833 -6.120 1.00 91.12 112 VAL A N 1
ATOM 876 C CA . VAL A 1 112 ? -5.613 -6.959 -6.909 1.00 91.12 112 VAL A CA 1
ATOM 877 C C . VAL A 1 112 ? -5.920 -6.782 -8.396 1.00 91.12 112 VAL A C 1
ATOM 879 O O . VAL A 1 112 ? -5.044 -7.032 -9.218 1.00 91.12 112 VAL A O 1
ATOM 882 N N . ALA A 1 113 ? -7.113 -6.304 -8.762 1.00 92.69 113 ALA A N 1
ATOM 883 C CA . ALA A 1 113 ? -7.459 -6.054 -10.162 1.00 92.69 113 ALA A CA 1
ATOM 884 C C . ALA A 1 113 ? -6.539 -5.003 -10.816 1.00 92.69 113 ALA A C 1
ATOM 886 O O . ALA A 1 113 ? -6.067 -5.205 -11.937 1.00 92.69 113 ALA A O 1
ATOM 887 N N . ALA A 1 114 ? -6.231 -3.913 -10.104 1.00 88.88 114 ALA A N 1
ATOM 888 C CA . ALA A 1 114 ? -5.288 -2.901 -10.579 1.00 88.88 114 ALA A CA 1
ATOM 889 C C . ALA A 1 114 ? -3.875 -3.484 -10.759 1.00 88.88 114 ALA A C 1
ATOM 891 O O . ALA A 1 114 ? -3.269 -3.315 -11.818 1.00 88.88 114 ALA A O 1
ATOM 892 N N . LEU A 1 115 ? -3.374 -4.224 -9.764 1.00 90.38 115 LEU A N 1
ATOM 893 C CA . LEU A 1 115 ? -2.065 -4.884 -9.837 1.00 90.38 115 LEU A CA 1
ATOM 894 C C . LEU A 1 115 ? -1.993 -5.896 -10.984 1.00 90.38 115 LEU A C 1
ATOM 896 O O . LEU A 1 115 ? -1.013 -5.915 -11.724 1.00 90.38 115 LEU A O 1
ATOM 900 N N . ALA A 1 116 ? -3.040 -6.698 -11.179 1.00 92.25 116 ALA A N 1
ATOM 901 C CA . ALA A 1 116 ? -3.111 -7.669 -12.265 1.00 92.25 116 ALA A CA 1
ATOM 902 C C . ALA A 1 116 ? -2.999 -6.990 -13.638 1.00 92.25 116 ALA A C 1
ATOM 904 O O . ALA A 1 116 ? -2.283 -7.483 -14.509 1.00 92.25 116 ALA A O 1
ATOM 905 N N . TYR A 1 117 ? -3.642 -5.832 -13.821 1.00 91.56 117 TYR A N 1
ATOM 906 C CA . TYR A 1 117 ? -3.537 -5.059 -15.058 1.00 91.56 117 TYR A CA 1
ATOM 907 C C . TYR A 1 117 ? -2.103 -4.575 -15.325 1.00 91.56 117 TYR A C 1
ATOM 909 O O . TYR A 1 117 ? -1.575 -4.781 -16.423 1.00 91.56 117 TYR A O 1
ATOM 917 N N . PHE A 1 118 ? -1.450 -3.965 -14.331 1.00 88.00 118 PHE A N 1
ATOM 918 C CA . PHE A 1 118 ? -0.067 -3.497 -14.481 1.00 88.00 118 PHE A CA 1
ATOM 919 C C . PHE A 1 118 ? 0.913 -4.655 -14.684 1.00 88.00 118 PHE A C 1
ATOM 921 O O . PHE A 1 118 ? 1.771 -4.574 -15.564 1.00 88.00 118 PHE A O 1
ATOM 928 N N . SER A 1 119 ? 0.732 -5.757 -13.955 1.00 89.06 119 SER A N 1
ATOM 929 C CA . SER A 1 119 ? 1.534 -6.973 -14.092 1.00 89.06 119 SER A CA 1
ATOM 930 C C . SER A 1 119 ? 1.408 -7.577 -15.494 1.00 89.06 119 SER A C 1
ATOM 932 O O . SER A 1 119 ? 2.422 -7.817 -16.151 1.00 89.06 119 SER A O 1
ATOM 934 N N . TRP A 1 120 ? 0.181 -7.719 -16.013 1.00 90.31 120 TRP A N 1
ATOM 935 C CA . TRP A 1 120 ? -0.073 -8.203 -17.373 1.00 90.31 120 TRP A CA 1
ATOM 936 C C . TRP A 1 120 ? 0.663 -7.359 -18.413 1.00 90.31 120 TRP A C 1
ATOM 938 O O . TRP A 1 120 ? 1.391 -7.891 -19.249 1.00 90.31 120 TRP A O 1
ATOM 948 N N . ARG A 1 121 ? 0.534 -6.029 -18.334 1.00 86.19 121 ARG A N 1
ATOM 949 C CA . ARG A 1 121 ? 1.250 -5.105 -19.228 1.00 86.19 121 ARG A CA 1
ATOM 950 C C . ARG A 1 121 ? 2.766 -5.241 -19.083 1.00 86.19 121 ARG A C 1
ATOM 952 O O . ARG A 1 121 ? 3.463 -5.234 -20.096 1.00 86.19 121 ARG A O 1
ATOM 959 N N . GLY A 1 122 ? 3.260 -5.398 -17.857 1.00 84.06 122 GLY A N 1
ATOM 960 C CA . GLY A 1 122 ? 4.675 -5.588 -17.554 1.00 84.06 122 GLY A CA 1
ATOM 961 C C . GLY A 1 122 ? 5.281 -6.795 -18.268 1.00 84.06 122 GLY A C 1
ATOM 962 O O . GLY A 1 122 ? 6.334 -6.655 -18.888 1.00 84.06 122 GLY A O 1
ATOM 963 N N . VAL A 1 123 ? 4.588 -7.939 -18.273 1.00 84.31 123 VAL A N 1
ATOM 964 C CA . VAL A 1 123 ? 5.062 -9.179 -18.920 1.00 84.31 123 VAL A CA 1
ATOM 965 C C . VAL A 1 123 ? 5.330 -8.983 -20.418 1.00 84.31 123 VAL A C 1
ATOM 967 O O . VAL A 1 123 ? 6.358 -9.440 -20.917 1.00 84.31 123 VAL A O 1
ATOM 970 N N . PHE A 1 124 ? 4.467 -8.260 -21.141 1.00 81.94 124 PHE A N 1
ATOM 971 C CA . PHE A 1 124 ? 4.677 -8.005 -22.575 1.00 81.94 124 PHE A CA 1
ATOM 972 C C . PHE A 1 124 ? 5.802 -7.006 -22.855 1.00 81.94 124 PHE A C 1
ATOM 974 O O . PHE A 1 124 ? 6.455 -7.103 -23.891 1.00 81.94 124 PHE A O 1
ATOM 981 N N . LEU A 1 125 ? 6.057 -6.069 -21.939 1.00 78.75 125 LEU A N 1
ATOM 982 C CA . LEU A 1 125 ? 7.083 -5.040 -22.119 1.00 78.75 125 LEU A CA 1
ATOM 983 C C . LEU A 1 125 ? 8.510 -5.591 -22.008 1.00 78.75 125 LEU A C 1
ATOM 985 O O . LEU A 1 125 ? 9.412 -5.069 -22.665 1.00 78.75 125 LEU A O 1
ATOM 989 N N . VAL A 1 126 ? 8.715 -6.631 -21.194 1.00 77.44 126 VAL A N 1
ATOM 990 C CA . VAL A 1 126 ? 10.044 -7.204 -20.901 1.00 77.44 126 VAL A CA 1
ATOM 991 C C . VAL A 1 126 ? 10.271 -8.587 -21.525 1.00 77.44 126 VAL A C 1
ATOM 993 O O . VAL A 1 126 ? 11.257 -9.249 -21.209 1.00 77.44 126 VAL A O 1
ATOM 996 N N . ASN A 1 127 ? 9.378 -9.037 -22.412 1.00 80.94 127 ASN A N 1
ATOM 997 C CA . ASN A 1 127 ? 9.458 -10.363 -23.023 1.00 80.94 127 ASN A CA 1
ATOM 998 C C . ASN A 1 127 ? 10.720 -10.516 -23.909 1.00 80.94 127 ASN A C 1
ATOM 1000 O O . ASN A 1 127 ? 10.861 -9.763 -24.877 1.00 80.94 127 ASN A O 1
ATOM 1004 N N . PRO A 1 128 ? 11.605 -11.507 -23.661 1.00 74.31 128 PRO A N 1
ATOM 1005 C CA . PRO A 1 128 ? 12.817 -11.719 -24.459 1.00 74.31 128 PRO A CA 1
ATOM 1006 C C . PRO A 1 128 ? 12.544 -12.134 -25.913 1.00 74.31 128 PRO A C 1
ATOM 1008 O O . PRO A 1 128 ? 13.370 -11.864 -26.780 1.00 74.31 128 PRO A O 1
ATOM 1011 N N . TYR A 1 129 ? 11.396 -12.758 -26.201 1.00 72.31 129 TYR A N 1
ATOM 1012 C CA . TYR A 1 129 ? 11.078 -13.275 -27.540 1.00 72.31 129 TYR A CA 1
ATOM 1013 C C . TYR A 1 129 ? 10.498 -12.215 -28.493 1.00 72.31 129 TYR A C 1
ATOM 1015 O O . TYR A 1 129 ? 10.502 -12.416 -29.704 1.00 72.31 129 TYR A O 1
ATOM 1023 N N . ALA A 1 130 ? 10.008 -11.089 -27.961 1.00 67.25 130 ALA A N 1
ATOM 1024 C CA . ALA A 1 130 ? 9.492 -9.958 -28.736 1.00 67.25 130 ALA A CA 1
ATOM 1025 C C . ALA A 1 130 ? 9.505 -8.667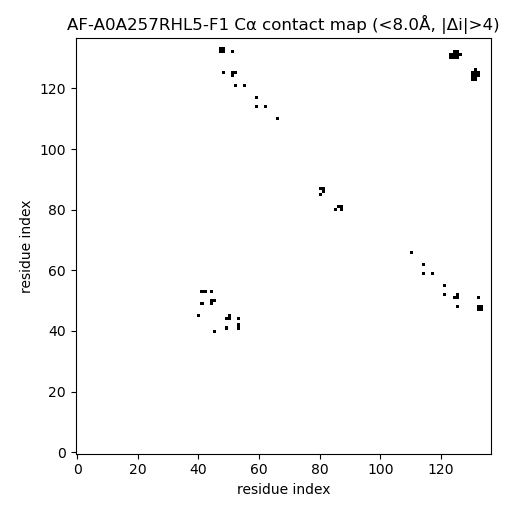 -27.887 1.00 67.25 130 ALA A C 1
ATOM 1027 O O . ALA A 1 130 ? 8.446 -8.198 -27.459 1.00 67.25 130 ALA A O 1
ATOM 1028 N N . PRO A 1 131 ? 10.684 -8.090 -27.593 1.00 65.69 131 PRO A N 1
ATOM 1029 C CA . PRO A 1 131 ? 10.778 -6.939 -26.704 1.00 65.69 131 PRO A CA 1
ATOM 1030 C C . PRO A 1 131 ? 10.261 -5.673 -27.401 1.00 65.69 131 PRO A C 1
ATOM 1032 O O . PRO A 1 131 ? 10.989 -5.002 -28.137 1.00 65.69 131 PRO A O 1
ATOM 1035 N N . THR A 1 132 ? 9.017 -5.277 -27.118 1.00 65.50 132 THR A N 1
ATOM 1036 C CA . THR A 1 132 ? 8.452 -3.998 -27.595 1.00 65.50 132 THR A CA 1
ATOM 1037 C C . THR A 1 132 ? 9.237 -2.785 -27.086 1.00 65.50 132 THR A C 1
ATOM 1039 O O . THR A 1 132 ? 9.143 -1.707 -27.664 1.00 65.50 132 THR A O 1
ATOM 1042 N N . ALA A 1 133 ? 10.045 -2.956 -26.033 1.00 63.12 133 ALA A N 1
ATOM 1043 C CA . ALA A 1 133 ? 10.931 -1.932 -25.485 1.00 63.12 133 ALA A CA 1
ATOM 1044 C C . ALA A 1 133 ? 12.092 -1.525 -26.421 1.00 63.12 133 ALA A C 1
ATOM 1046 O O . ALA A 1 133 ? 12.649 -0.445 -26.242 1.00 63.12 133 ALA A O 1
ATOM 1047 N N . LEU A 1 134 ? 12.468 -2.347 -27.414 1.00 62.78 134 LEU A N 1
ATOM 1048 C CA . LEU A 1 134 ? 13.551 -2.022 -28.361 1.00 62.78 134 LEU A CA 1
ATOM 1049 C C . LEU A 1 134 ? 13.070 -1.248 -29.602 1.00 62.78 134 LEU A C 1
ATOM 1051 O O . LEU A 1 134 ? 13.873 -0.571 -30.238 1.00 62.78 134 LEU A O 1
ATOM 1055 N N . GLY A 1 135 ? 11.778 -1.332 -29.936 1.00 61.34 135 GLY A N 1
ATOM 1056 C CA . GLY A 1 135 ? 11.184 -0.731 -31.140 1.00 61.34 135 GLY A CA 1
ATOM 1057 C C . GLY A 1 135 ? 10.634 0.690 -30.965 1.00 61.34 135 GLY A C 1
ATOM 1058 O O . GLY A 1 135 ? 9.960 1.183 -31.857 1.00 61.34 135 GLY A O 1
ATOM 1059 N N . GLN A 1 136 ? 10.870 1.335 -29.820 1.00 55.03 136 GLN A N 1
ATOM 1060 C CA . GLN A 1 136 ? 10.333 2.662 -29.469 1.00 55.03 136 GLN A CA 1
ATOM 1061 C C . GLN A 1 136 ? 11.357 3.797 -29.712 1.00 55.03 136 GLN A C 1
ATOM 1063 O O . GLN A 1 136 ? 11.412 4.744 -28.929 1.00 55.03 136 GLN A O 1
ATOM 1068 N N . ARG A 1 137 ? 12.216 3.672 -30.735 1.00 47.09 137 ARG A N 1
ATOM 1069 C CA . ARG A 1 137 ? 13.158 4.729 -31.156 1.00 47.09 137 ARG A CA 1
ATOM 1070 C C . ARG A 1 137 ? 12.572 5.596 -32.258 1.00 47.09 137 ARG A C 1
ATOM 1072 O O . ARG A 1 137 ? 11.914 5.015 -33.146 1.00 47.09 137 ARG A O 1
#

Sequence (137 aa):
MIAILQLRHRADFMRRRCGWLRLLPLALLALLSGCSGHQLRLLHPDGPIAATSLRLSVIDVLIMLCIILPTGIFVAISLWRFRAARKASYDPGFTHSVRLEVLMWGVPFAAVAALAYFSWRGVFLVNPYAPTALGQR